Protein AF-A0A2S7YCU5-F1 (afdb_monomer_lite)

pLDDT: mean 87.52, std 14.04, range [38.88, 97.69]

Sequence (102 aa):
MKIPCPTHMLNKYTSQLLRLRLALPSHFHAHLDKLIPELPSLFNTRWPLVPNHIDLFENNIHVDPGT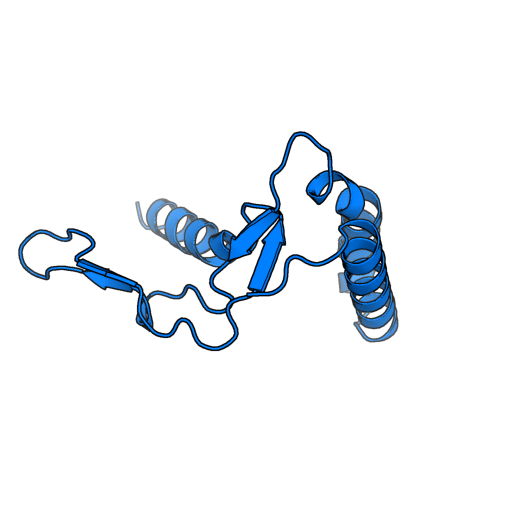GRLTGICDWHGAEVSPFGTALGWVEVCARHTHLQR

Foldseek 3Di:
DDADDLVVVLVVVLVVLVVCCVVDDPVCNVVSVVVSVCSCVLVPPVWAFDFAQPDPDPVQFDADPVPRHTPDGDDSPPTDGGTPPPNCPVVVVVVVVVVVVD

Secondary structure (DSSP, 8-state):
-PPPPHHHHHHHHHHHHHHHHHHS-GGGHHHHHHHHHHGGGGGSTTS-EEEE-TT--GGGEEE-TTT--EEEE---TT-EEEETTGGGHHHHHHHHHTTS--

Organism: Beauveria bassiana (NCBI:txid176275)

Structure (mmCIF, N/CA/C/O backbone):
data_AF-A0A2S7YCU5-F1
#
_entry.id   AF-A0A2S7YCU5-F1
#
loop_
_atom_site.group_PDB
_atom_site.id
_atom_site.type_symbol
_atom_site.label_atom_id
_atom_site.label_alt_id
_atom_site.label_comp_id
_atom_site.label_asym_id
_atom_site.label_entity_id
_atom_site.label_seq_id
_atom_site.pdbx_PDB_ins_code
_atom_site.Cartn_x
_atom_site.Cartn_y
_atom_site.Cartn_z
_atom_site.occupancy
_atom_site.B_iso_or_equiv
_atom_site.auth_seq_id
_atom_site.auth_comp_id
_atom_site.auth_asym_id
_atom_site.auth_atom_id
_atom_site.pdbx_PDB_model_num
ATOM 1 N N . MET A 1 1 ? 8.873 -0.320 14.765 1.00 73.81 1 MET A N 1
ATOM 2 C CA . MET A 1 1 ? 8.882 -0.208 13.287 1.00 73.81 1 MET A CA 1
ATOM 3 C C . MET A 1 1 ? 9.956 0.796 12.885 1.00 73.81 1 MET A C 1
ATOM 5 O O . MET A 1 1 ? 10.047 1.834 13.528 1.00 73.81 1 MET A O 1
ATOM 9 N N . LYS A 1 2 ? 10.814 0.486 11.906 1.00 84.12 2 LYS A N 1
ATOM 10 C CA . LYS A 1 2 ? 11.881 1.399 11.453 1.00 84.12 2 LYS A CA 1
ATOM 11 C C . LYS A 1 2 ? 11.294 2.399 10.456 1.00 84.12 2 LYS A C 1
ATOM 13 O O . LYS A 1 2 ? 10.655 1.961 9.508 1.00 84.12 2 LYS A O 1
ATOM 18 N N . ILE A 1 3 ? 11.525 3.700 10.648 1.00 86.19 3 ILE A N 1
ATOM 19 C CA . ILE A 1 3 ? 11.121 4.728 9.677 1.00 86.19 3 ILE A CA 1
ATOM 20 C C . ILE A 1 3 ? 12.122 4.692 8.510 1.00 86.19 3 ILE A C 1
ATOM 22 O O . ILE A 1 3 ? 13.316 4.922 8.728 1.00 86.19 3 ILE A O 1
ATOM 26 N N . PRO A 1 4 ? 11.690 4.355 7.287 1.00 88.06 4 PRO A N 1
ATOM 27 C CA . PRO A 1 4 ? 12.569 4.317 6.130 1.00 88.06 4 PRO A CA 1
ATOM 28 C C . PRO A 1 4 ? 12.825 5.726 5.582 1.00 88.06 4 PRO A C 1
ATOM 30 O O . PRO A 1 4 ? 12.021 6.641 5.742 1.00 88.06 4 PRO A O 1
ATOM 33 N N . CYS A 1 5 ? 13.950 5.893 4.888 1.00 92.44 5 CYS A N 1
ATOM 34 C CA . CYS A 1 5 ? 14.231 7.114 4.136 1.00 92.44 5 CYS A CA 1
ATOM 35 C C . CYS A 1 5 ? 13.238 7.238 2.956 1.00 92.44 5 CYS A C 1
ATOM 37 O O . CYS A 1 5 ? 13.176 6.301 2.150 1.00 92.44 5 CYS A O 1
ATOM 39 N N . PRO A 1 6 ? 12.510 8.367 2.803 1.00 92.00 6 PRO A N 1
ATOM 40 C CA . PRO A 1 6 ? 11.555 8.572 1.709 1.00 92.00 6 PRO A CA 1
ATOM 41 C C . PRO A 1 6 ? 12.166 8.330 0.324 1.00 92.00 6 PRO A C 1
ATOM 43 O O . PRO A 1 6 ? 11.594 7.611 -0.490 1.00 92.00 6 PRO A O 1
ATOM 46 N N . THR A 1 7 ? 13.377 8.839 0.083 1.00 93.62 7 THR A N 1
ATOM 47 C CA . THR A 1 7 ? 14.086 8.672 -1.194 1.00 93.62 7 THR A CA 1
ATOM 48 C C . THR A 1 7 ? 14.398 7.207 -1.494 1.00 93.62 7 THR A C 1
ATOM 50 O O . THR A 1 7 ? 14.249 6.758 -2.628 1.00 93.62 7 THR A O 1
ATOM 53 N N . HIS A 1 8 ? 14.794 6.424 -0.484 1.00 93.62 8 HIS A N 1
ATOM 54 C CA . HIS A 1 8 ? 15.035 4.991 -0.671 1.00 93.62 8 HIS A CA 1
ATOM 55 C C . HIS A 1 8 ? 13.746 4.233 -1.012 1.00 93.62 8 HIS A C 1
ATOM 57 O O . HIS A 1 8 ? 13.782 3.327 -1.844 1.00 93.62 8 HIS A O 1
ATOM 63 N N . MET A 1 9 ? 12.612 4.606 -0.411 1.00 93.31 9 MET A N 1
ATOM 64 C CA . MET A 1 9 ? 11.317 4.000 -0.735 1.00 93.31 9 MET A CA 1
ATOM 65 C C . MET A 1 9 ? 10.834 4.366 -2.132 1.00 93.31 9 MET A C 1
ATOM 67 O O . MET A 1 9 ? 10.441 3.473 -2.878 1.00 93.31 9 MET A O 1
ATOM 71 N N . LEU A 1 10 ? 10.937 5.640 -2.513 1.00 94.94 10 LEU A N 1
ATOM 72 C CA . LEU A 1 10 ? 10.627 6.085 -3.868 1.00 94.94 10 LEU A CA 1
ATOM 73 C C . LEU A 1 10 ? 11.444 5.291 -4.895 1.00 94.94 10 LEU A C 1
ATOM 75 O O . LEU A 1 10 ? 10.877 4.716 -5.818 1.00 94.94 10 LEU A O 1
ATOM 79 N N . ASN A 1 11 ? 12.757 5.161 -4.691 1.00 96.44 11 ASN A N 1
ATOM 80 C CA . ASN A 1 11 ? 13.616 4.382 -5.586 1.00 96.44 11 ASN A CA 1
ATOM 81 C C . ASN A 1 11 ? 13.215 2.899 -5.646 1.00 96.44 11 ASN A C 1
ATOM 83 O O . ASN A 1 11 ? 13.184 2.313 -6.732 1.00 96.44 11 ASN A O 1
ATOM 87 N N . LYS A 1 12 ? 12.877 2.290 -4.499 1.00 95.00 12 LYS A N 1
ATOM 88 C CA . LYS A 1 12 ? 12.383 0.905 -4.425 1.00 95.00 12 LYS A CA 1
ATOM 89 C C . LYS A 1 12 ? 11.103 0.737 -5.248 1.00 95.00 12 LYS A C 1
ATOM 91 O O . LYS A 1 12 ? 11.052 -0.151 -6.096 1.00 95.00 12 LYS A O 1
ATOM 96 N N . TYR A 1 13 ? 10.099 1.583 -5.026 1.00 94.56 13 TYR A N 1
ATOM 97 C CA . TYR A 1 13 ? 8.810 1.510 -5.716 1.00 94.56 13 TYR A CA 1
ATOM 98 C C . TYR A 1 13 ? 8.952 1.780 -7.219 1.00 94.56 13 TYR A C 1
ATOM 100 O O . TYR A 1 13 ? 8.423 1.019 -8.028 1.00 94.56 13 TYR A O 1
ATOM 108 N N . THR A 1 14 ? 9.753 2.773 -7.616 1.00 97.00 14 THR A N 1
ATOM 109 C CA . THR A 1 14 ? 10.061 3.042 -9.029 1.00 97.00 14 THR A CA 1
ATOM 110 C C . THR A 1 14 ? 10.696 1.823 -9.696 1.00 97.00 14 THR A C 1
ATOM 112 O O . THR A 1 14 ? 10.268 1.410 -10.772 1.00 97.00 14 THR A O 1
ATOM 115 N N . SER A 1 15 ? 11.679 1.191 -9.046 1.00 97.69 15 SER A N 1
ATOM 116 C CA . SER A 1 15 ? 12.324 -0.020 -9.569 1.00 97.69 15 SER A CA 1
ATOM 117 C C . SER A 1 15 ? 11.337 -1.182 -9.730 1.00 97.69 15 SER A C 1
ATOM 119 O O . SER A 1 15 ? 11.365 -1.881 -10.745 1.00 97.69 15 SER A O 1
ATOM 121 N N . GLN A 1 16 ? 10.434 -1.375 -8.765 1.00 96.31 16 GLN A N 1
ATOM 122 C CA . GLN A 1 16 ? 9.395 -2.405 -8.830 1.00 96.31 16 GLN A CA 1
ATOM 123 C C . GLN A 1 16 ? 8.409 -2.159 -9.980 1.00 96.31 16 GLN A C 1
ATOM 125 O O . GLN A 1 16 ? 8.137 -3.084 -10.744 1.00 96.31 16 GLN A O 1
ATOM 130 N N . LEU A 1 17 ? 7.927 -0.926 -10.163 1.00 96.00 17 LEU A N 1
ATOM 131 C CA . LEU A 1 17 ? 7.008 -0.585 -11.256 1.00 96.00 17 LEU A CA 1
ATOM 132 C C . LEU A 1 17 ? 7.667 -0.704 -12.635 1.00 96.00 17 LEU A C 1
ATOM 134 O O . LEU A 1 17 ? 7.042 -1.202 -13.568 1.00 96.00 17 LEU A O 1
ATOM 138 N N . LEU A 1 18 ? 8.939 -0.318 -12.772 1.00 97.06 18 LEU A N 1
ATOM 139 C CA . LEU A 1 18 ? 9.690 -0.510 -14.018 1.00 97.06 18 LEU A CA 1
ATOM 140 C C . LEU A 1 18 ? 9.885 -1.998 -14.341 1.00 97.06 18 LEU A C 1
ATOM 142 O O . LEU A 1 18 ? 9.752 -2.400 -15.495 1.00 97.06 18 LEU A O 1
ATOM 146 N N . ARG A 1 19 ? 10.142 -2.839 -13.332 1.00 97.44 19 ARG A N 1
ATOM 147 C CA . ARG A 1 19 ? 10.194 -4.300 -13.510 1.00 97.44 19 ARG A CA 1
ATOM 148 C C . ARG A 1 19 ? 8.842 -4.870 -13.932 1.00 97.44 19 ARG A C 1
ATOM 150 O O . ARG A 1 19 ? 8.799 -5.672 -14.860 1.00 97.44 19 ARG A O 1
ATOM 157 N N . LEU A 1 20 ? 7.752 -4.431 -13.300 1.00 96.38 20 LEU A N 1
ATOM 158 C CA . LEU A 1 20 ? 6.392 -4.822 -13.684 1.00 96.38 20 LEU A CA 1
ATOM 159 C C . LEU A 1 20 ? 6.081 -4.417 -15.123 1.00 96.38 20 LEU A C 1
ATOM 161 O O . LEU A 1 20 ? 5.538 -5.218 -15.874 1.00 96.38 20 LEU A O 1
ATOM 165 N N . ARG A 1 21 ? 6.488 -3.215 -15.536 1.00 96.00 21 ARG A N 1
ATOM 166 C CA . ARG A 1 21 ? 6.332 -2.753 -16.915 1.00 96.00 21 ARG A CA 1
ATOM 167 C C . ARG A 1 21 ? 6.996 -3.696 -17.914 1.00 96.00 21 ARG A C 1
ATOM 169 O O . ARG A 1 21 ? 6.390 -4.012 -18.927 1.00 96.00 21 ARG A O 1
ATOM 176 N N . LEU A 1 22 ? 8.215 -4.148 -17.634 1.00 96.12 22 LEU A N 1
ATOM 177 C CA . LEU A 1 22 ? 8.935 -5.064 -18.524 1.00 96.12 22 LEU A CA 1
ATOM 178 C C . LEU A 1 22 ? 8.334 -6.477 -18.538 1.00 96.12 22 LEU A C 1
ATOM 180 O O . LEU A 1 22 ? 8.392 -7.149 -19.562 1.00 96.12 22 LEU A O 1
ATOM 184 N N . ALA A 1 23 ? 7.782 -6.930 -17.410 1.00 97.00 23 ALA A N 1
ATOM 185 C CA . ALA A 1 23 ? 7.262 -8.287 -17.256 1.00 97.00 23 ALA A CA 1
ATOM 186 C C . ALA A 1 23 ? 5.808 -8.457 -17.732 1.00 97.00 23 ALA A C 1
ATOM 188 O O . ALA A 1 23 ? 5.412 -9.561 -18.100 1.00 97.00 23 ALA A O 1
ATOM 189 N N . LEU A 1 24 ? 4.999 -7.395 -17.693 1.00 96.12 24 LEU A N 1
ATOM 190 C CA . LEU A 1 24 ? 3.575 -7.464 -18.017 1.00 96.12 24 LEU A CA 1
ATOM 191 C C . LEU A 1 24 ? 3.303 -7.308 -19.525 1.00 96.12 24 LEU A C 1
ATOM 193 O O . LEU A 1 24 ? 4.052 -6.622 -20.224 1.00 96.12 24 LEU A O 1
ATOM 197 N N . PRO A 1 25 ? 2.193 -7.883 -20.031 1.00 97.44 25 PRO A N 1
ATOM 198 C CA . PRO A 1 25 ? 1.720 -7.651 -21.393 1.00 97.44 25 PRO A CA 1
ATOM 199 C C . PRO A 1 25 ? 1.545 -6.165 -21.741 1.00 97.44 25 PRO A C 1
ATOM 201 O O . PRO A 1 25 ? 1.173 -5.350 -20.894 1.00 97.44 25 PRO A O 1
ATOM 204 N N . SER A 1 26 ? 1.716 -5.829 -23.023 1.00 95.38 26 SER A N 1
ATOM 205 C CA . SER A 1 26 ? 1.709 -4.445 -23.525 1.00 95.38 26 SER A CA 1
ATOM 206 C C . SER A 1 26 ? 0.433 -3.653 -23.220 1.00 95.38 26 SER A C 1
ATOM 208 O O . SER A 1 26 ? 0.486 -2.434 -23.088 1.00 95.38 26 SER A O 1
ATOM 210 N N . HIS A 1 27 ? -0.716 -4.306 -23.035 1.00 95.25 27 HIS A N 1
ATOM 211 C CA . HIS A 1 27 ? -1.955 -3.602 -22.687 1.00 95.25 27 HIS A CA 1
ATOM 212 C C . HIS A 1 27 ? -1.930 -2.970 -21.279 1.00 95.25 27 HIS A C 1
ATOM 214 O O . HIS A 1 27 ? -2.667 -2.018 -21.024 1.00 95.25 27 HIS A O 1
ATOM 220 N N . PHE A 1 28 ? -1.047 -3.419 -20.377 1.00 94.00 28 PHE A N 1
ATOM 221 C CA . PHE A 1 28 ? -0.830 -2.781 -19.070 1.00 94.00 28 PHE A CA 1
ATOM 222 C C . PHE A 1 28 ? 0.164 -1.614 -19.119 1.00 94.00 28 PHE A C 1
ATOM 224 O O . PHE A 1 28 ? 0.209 -0.794 -18.200 1.00 94.00 28 PHE A O 1
ATOM 231 N N . HIS A 1 29 ? 0.954 -1.505 -20.191 1.00 96.50 29 HIS A N 1
ATOM 232 C CA . HIS A 1 29 ? 2.050 -0.538 -20.296 1.00 96.50 29 HIS A CA 1
ATOM 233 C C . HIS A 1 29 ? 1.545 0.897 -20.204 1.00 96.50 29 HIS A C 1
ATOM 235 O O . HIS A 1 29 ? 2.100 1.683 -19.442 1.00 96.50 29 HIS A O 1
ATOM 241 N N . ALA A 1 30 ? 0.441 1.210 -20.885 1.00 95.88 30 ALA A N 1
ATOM 242 C CA . ALA A 1 30 ? -0.146 2.548 -20.875 1.00 95.88 30 ALA A CA 1
ATOM 243 C C . ALA A 1 30 ? -0.590 3.009 -19.474 1.00 95.88 30 ALA A C 1
ATOM 245 O O . ALA A 1 30 ? -0.585 4.205 -19.193 1.00 95.88 30 ALA A O 1
ATOM 246 N N . HIS A 1 31 ? -0.971 2.082 -18.589 1.00 95.12 31 HIS A N 1
ATOM 247 C CA . HIS A 1 31 ? -1.301 2.415 -17.201 1.00 95.12 31 HIS A CA 1
ATOM 248 C C . HIS A 1 31 ? -0.033 2.699 -16.399 1.00 95.12 31 HIS A C 1
ATOM 250 O O . HIS A 1 31 ? 0.051 3.715 -15.715 1.00 95.12 31 HIS A O 1
ATOM 256 N N . LEU A 1 32 ? 0.985 1.848 -16.527 1.00 95.88 32 LEU A N 1
ATOM 257 C CA . LEU A 1 32 ? 2.255 2.029 -15.822 1.00 95.88 32 LEU A CA 1
ATOM 258 C C . LEU A 1 32 ? 3.003 3.289 -16.274 1.00 95.88 32 LEU A C 1
ATOM 260 O O . LEU A 1 32 ? 3.579 3.975 -15.436 1.00 95.88 32 LEU A O 1
ATOM 264 N N . ASP A 1 33 ? 2.928 3.644 -17.559 1.00 95.69 33 ASP A N 1
ATOM 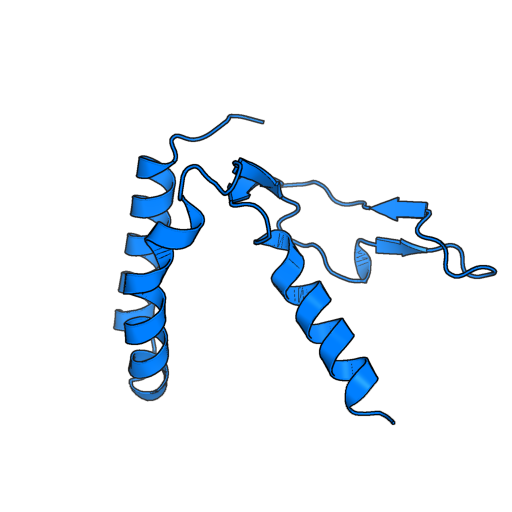265 C CA . ASP A 1 33 ? 3.501 4.888 -18.094 1.00 95.69 33 ASP A CA 1
ATOM 266 C C . ASP A 1 33 ? 2.856 6.144 -17.510 1.00 95.69 33 ASP A C 1
ATOM 268 O O . ASP A 1 33 ? 3.509 7.178 -17.416 1.00 95.69 33 ASP A O 1
ATOM 272 N N . LYS A 1 34 ? 1.590 6.055 -17.091 1.00 95.56 34 LYS A N 1
ATOM 273 C CA . LYS A 1 34 ? 0.899 7.140 -16.386 1.00 95.56 34 LYS A CA 1
ATOM 274 C C . LYS A 1 34 ? 1.217 7.145 -14.893 1.00 95.56 34 LYS A C 1
ATOM 276 O O . LYS A 1 34 ? 1.358 8.210 -14.314 1.00 95.56 34 LYS A O 1
ATOM 281 N N . LEU A 1 35 ? 1.331 5.973 -14.266 1.00 93.94 35 LEU A N 1
ATOM 282 C CA . LEU A 1 35 ? 1.521 5.851 -12.816 1.00 93.94 35 LEU A CA 1
ATOM 283 C C . LEU A 1 35 ? 2.953 6.158 -12.359 1.00 93.94 35 LEU A C 1
ATOM 285 O O . LEU A 1 35 ? 3.141 6.785 -11.32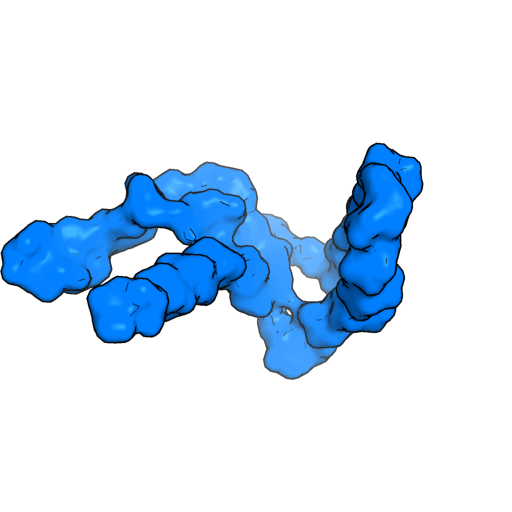1 1.00 93.94 35 LEU A O 1
ATOM 289 N N . ILE A 1 36 ? 3.968 5.715 -13.107 1.00 96.06 36 ILE A N 1
ATOM 290 C CA . ILE A 1 36 ? 5.378 5.865 -12.710 1.00 96.06 36 ILE A CA 1
ATOM 291 C C . ILE A 1 36 ? 5.778 7.342 -12.522 1.00 96.06 36 ILE A C 1
ATOM 293 O O . ILE A 1 36 ? 6.395 7.639 -11.497 1.00 96.06 36 ILE A O 1
ATOM 297 N N . PRO A 1 37 ? 5.426 8.280 -13.428 1.00 97.00 37 PRO A N 1
ATOM 298 C CA . PRO A 1 37 ? 5.723 9.702 -13.240 1.00 97.00 37 PRO A CA 1
ATOM 299 C C . PRO A 1 37 ? 5.023 10.335 -12.033 1.00 97.00 37 PRO A C 1
ATOM 301 O O . PRO A 1 37 ? 5.555 11.279 -11.456 1.00 97.00 37 PRO A O 1
ATOM 304 N N . GLU A 1 38 ? 3.863 9.810 -11.634 1.00 94.75 38 GLU A N 1
ATOM 305 C CA . GLU A 1 38 ? 3.070 10.329 -10.513 1.00 94.75 38 GLU A CA 1
ATOM 306 C C . GLU A 1 38 ? 3.541 9.800 -9.153 1.00 94.75 38 GLU A C 1
ATOM 308 O O . GLU A 1 38 ? 3.257 10.403 -8.120 1.00 94.75 38 GLU A O 1
ATOM 313 N N . LEU A 1 39 ? 4.305 8.705 -9.119 1.00 93.62 39 LEU A N 1
ATOM 314 C CA . LEU A 1 39 ? 4.779 8.074 -7.884 1.00 93.62 39 LEU A CA 1
ATOM 315 C C . LEU A 1 39 ? 5.498 9.032 -6.902 1.00 93.62 39 LEU A C 1
ATOM 317 O O . LEU A 1 39 ? 5.226 8.942 -5.701 1.00 93.62 39 LEU A O 1
ATOM 321 N N . PRO A 1 40 ? 6.367 9.974 -7.334 1.00 95.00 40 PRO A N 1
ATOM 322 C CA . PRO A 1 40 ? 6.985 10.946 -6.431 1.00 95.00 40 PRO A CA 1
ATOM 323 C C . PRO A 1 40 ? 5.980 11.819 -5.666 1.00 95.00 40 PRO A C 1
ATOM 325 O O . PRO A 1 40 ? 6.302 12.293 -4.576 1.00 95.00 40 PRO A O 1
ATOM 328 N N . SER A 1 41 ? 4.765 12.022 -6.192 1.00 92.75 41 SER A N 1
ATOM 329 C CA . SER A 1 41 ? 3.734 12.837 -5.535 1.00 92.75 41 SER A CA 1
ATOM 330 C C . SER A 1 41 ? 3.311 12.276 -4.171 1.00 92.75 41 SER A C 1
ATOM 332 O O . SER A 1 41 ? 3.010 13.058 -3.266 1.00 92.75 41 SER A O 1
ATOM 334 N N . LEU A 1 42 ? 3.394 10.951 -3.982 1.00 90.31 42 LEU A N 1
ATOM 335 C CA . LEU A 1 42 ? 3.118 10.272 -2.708 1.00 90.31 42 LEU A CA 1
ATOM 336 C C . LEU A 1 42 ? 4.156 10.590 -1.622 1.00 90.31 42 LEU A C 1
ATOM 338 O O . LEU A 1 42 ? 3.879 10.433 -0.438 1.00 90.31 42 LEU A O 1
ATOM 342 N N . PHE A 1 43 ? 5.347 11.045 -2.015 1.00 91.75 43 PHE A N 1
ATOM 343 C CA . PHE A 1 43 ? 6.450 11.392 -1.115 1.00 91.75 43 PHE A CA 1
ATOM 344 C C . PHE A 1 43 ? 6.633 12.907 -0.959 1.00 91.75 43 PHE A C 1
ATOM 346 O O . PHE A 1 43 ? 7.647 13.366 -0.430 1.00 91.75 43 PHE A O 1
ATOM 353 N N . ASN A 1 44 ? 5.667 13.702 -1.426 1.00 89.06 44 ASN A N 1
ATOM 354 C CA . ASN A 1 44 ? 5.637 15.138 -1.174 1.00 89.06 44 ASN A CA 1
ATOM 355 C C . ASN A 1 44 ? 5.594 15.398 0.343 1.00 89.06 44 ASN A C 1
ATOM 357 O O . ASN A 1 44 ? 4.906 14.694 1.072 1.00 89.06 44 ASN A O 1
ATOM 361 N N . THR A 1 45 ? 6.267 16.448 0.817 1.00 86.44 45 THR A N 1
ATOM 362 C CA . THR A 1 45 ? 6.310 16.836 2.240 1.00 86.44 45 THR A CA 1
ATOM 363 C C . THR A 1 45 ? 4.937 17.094 2.872 1.00 86.44 45 THR A C 1
ATOM 365 O O . THR A 1 45 ? 4.823 17.097 4.095 1.00 86.44 45 THR A O 1
ATOM 368 N N . ARG A 1 46 ? 3.891 17.292 2.061 1.00 89.50 46 ARG A N 1
ATOM 369 C CA . ARG A 1 46 ? 2.492 17.403 2.504 1.00 89.50 46 ARG A CA 1
ATOM 370 C C . ARG A 1 46 ? 1.857 16.071 2.914 1.00 89.50 46 ARG A C 1
ATOM 372 O O . ARG A 1 46 ? 0.833 16.094 3.589 1.00 89.50 46 ARG A O 1
ATOM 379 N N . TRP A 1 47 ? 2.439 14.938 2.526 1.00 88.31 47 TRP A N 1
ATOM 380 C CA . TRP A 1 47 ? 1.940 13.605 2.852 1.00 88.31 47 TRP A CA 1
ATOM 381 C C . TRP A 1 47 ? 2.873 12.931 3.863 1.00 88.31 47 TRP A C 1
ATOM 383 O O . TRP A 1 47 ? 4.050 12.715 3.564 1.00 88.31 47 TRP A O 1
ATOM 393 N N . PRO A 1 48 ? 2.392 12.601 5.073 1.00 92.00 48 PRO A N 1
ATOM 394 C CA . PRO A 1 48 ? 3.231 11.957 6.069 1.00 92.00 48 PRO A CA 1
ATOM 395 C C . PRO A 1 48 ? 3.496 10.495 5.701 1.00 92.00 48 PRO A C 1
ATOM 397 O O . PRO A 1 48 ? 2.663 9.819 5.092 1.00 92.00 48 PRO A O 1
ATOM 400 N N . LEU A 1 49 ? 4.643 9.985 6.150 1.00 92.69 49 LEU A N 1
ATOM 401 C CA . LEU A 1 49 ? 4.845 8.546 6.266 1.00 92.69 49 LEU A CA 1
ATOM 402 C C . LEU A 1 49 ? 4.172 8.059 7.549 1.00 92.69 49 LEU A C 1
ATOM 404 O O . LEU A 1 49 ? 4.399 8.622 8.621 1.00 92.69 49 LEU A O 1
ATOM 408 N N . VAL A 1 50 ? 3.364 7.010 7.443 1.00 93.06 50 VAL A N 1
ATOM 409 C CA . VAL A 1 50 ? 2.586 6.460 8.558 1.00 93.06 50 VAL A CA 1
ATOM 410 C C . VAL A 1 50 ? 2.723 4.940 8.600 1.00 93.06 50 VAL A C 1
ATOM 412 O O . VAL A 1 50 ? 3.008 4.328 7.568 1.00 93.06 50 VAL A O 1
ATOM 415 N N . PRO A 1 51 ? 2.530 4.304 9.768 1.00 93.25 51 PRO A N 1
ATOM 416 C CA . PRO A 1 51 ? 2.314 2.866 9.825 1.00 93.25 51 PRO A CA 1
ATOM 417 C C . PRO A 1 51 ? 1.082 2.497 8.992 1.00 93.25 51 PRO A C 1
ATOM 419 O O . PRO A 1 51 ? -0.028 2.942 9.280 1.00 93.25 51 PRO A O 1
ATOM 422 N N . ASN A 1 52 ? 1.289 1.698 7.955 1.00 91.75 52 ASN A N 1
ATOM 423 C CA . ASN A 1 52 ? 0.253 1.154 7.098 1.00 91.75 52 ASN A CA 1
ATOM 424 C C . ASN A 1 52 ? 0.100 -0.343 7.375 1.00 91.75 52 ASN A C 1
ATOM 426 O O . ASN A 1 52 ? 1.080 -1.087 7.483 1.00 91.75 52 ASN A O 1
ATOM 430 N N . HIS A 1 53 ? -1.155 -0.777 7.460 1.00 92.69 53 HIS A N 1
ATOM 431 C CA . HIS A 1 53 ? -1.511 -2.186 7.440 1.00 92.69 53 HIS A CA 1
ATOM 432 C C . HIS A 1 53 ? -1.419 -2.682 5.991 1.00 92.69 53 HIS A C 1
ATOM 434 O O . HIS A 1 53 ? -2.109 -2.157 5.120 1.00 92.69 53 HIS A O 1
ATOM 440 N N . ILE A 1 54 ? -0.547 -3.654 5.717 1.00 89.50 54 ILE A N 1
ATOM 441 C CA . ILE A 1 54 ? -0.256 -4.094 4.339 1.00 89.50 54 ILE A CA 1
ATOM 442 C C . ILE A 1 54 ? -1.339 -5.002 3.739 1.00 89.50 54 ILE A C 1
ATOM 444 O O . ILE A 1 54 ? -1.346 -5.217 2.533 1.00 89.50 54 ILE A O 1
ATOM 448 N N . ASP A 1 55 ? -2.253 -5.493 4.578 1.00 89.69 55 ASP A N 1
ATOM 449 C CA . ASP A 1 55 ? -3.298 -6.457 4.215 1.00 89.69 55 ASP A CA 1
ATOM 450 C C . ASP A 1 55 ? -4.674 -6.046 4.781 1.00 89.69 55 ASP A C 1
ATOM 452 O O . ASP A 1 55 ? -5.351 -6.808 5.464 1.00 89.69 55 ASP A O 1
ATOM 456 N N . LEU A 1 56 ? -5.050 -4.764 4.650 1.00 89.75 56 LEU A N 1
ATOM 457 C CA . LEU A 1 56 ? -6.266 -4.229 5.288 1.00 89.75 56 LEU A CA 1
ATOM 458 C C . LEU A 1 56 ? -7.540 -4.607 4.509 1.00 89.75 56 LEU A C 1
ATOM 460 O O . LEU A 1 56 ? -8.165 -3.772 3.851 1.00 89.75 56 LEU A O 1
ATOM 464 N N . PHE A 1 57 ? -7.912 -5.881 4.591 1.00 86.25 57 PHE A N 1
ATOM 465 C CA . PHE A 1 57 ? -9.121 -6.459 4.005 1.00 86.25 57 PHE A CA 1
ATOM 466 C C . PHE A 1 57 ? -10.201 -6.731 5.064 1.00 86.25 57 PHE A C 1
ATOM 468 O O . PHE A 1 57 ? -9.955 -6.630 6.265 1.00 86.25 57 PHE A O 1
ATOM 475 N N . GLU A 1 58 ? -11.420 -7.060 4.618 1.00 86.06 58 GLU A N 1
ATOM 476 C CA . GLU A 1 58 ? -12.594 -7.268 5.488 1.00 86.06 58 GLU A CA 1
ATOM 477 C C . GLU A 1 58 ? -12.338 -8.306 6.592 1.00 86.06 58 GLU A C 1
ATOM 479 O O . GLU A 1 58 ? -12.73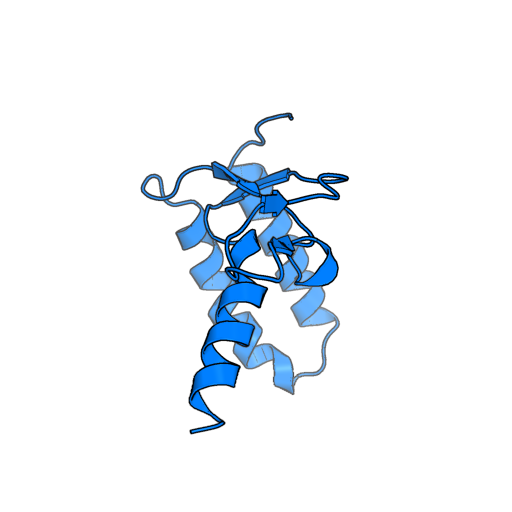5 -8.097 7.733 1.00 86.06 58 GLU A O 1
ATOM 484 N N . ASN A 1 59 ? -11.599 -9.377 6.289 1.00 89.25 59 ASN A N 1
ATOM 485 C CA . ASN A 1 59 ? -11.256 -10.428 7.250 1.00 89.25 59 ASN A CA 1
ATOM 486 C C . ASN A 1 59 ? -10.369 -9.951 8.413 1.00 89.25 59 ASN A C 1
ATOM 488 O O . ASN A 1 59 ? -10.317 -10.635 9.431 1.00 89.25 59 ASN A O 1
ATOM 492 N N . ASN A 1 60 ? -9.704 -8.799 8.276 1.00 92.69 60 ASN A N 1
ATOM 493 C CA . ASN A 1 60 ? -8.854 -8.207 9.313 1.00 92.69 60 ASN A CA 1
ATOM 494 C C . ASN A 1 60 ? -9.544 -7.043 10.052 1.00 92.69 60 ASN A C 1
ATOM 496 O O . ASN A 1 60 ? -8.954 -6.432 10.948 1.00 92.69 60 ASN A O 1
ATOM 500 N N . ILE A 1 61 ? -10.798 -6.730 9.700 1.00 91.94 61 ILE A N 1
ATOM 501 C CA . ILE A 1 61 ? -11.603 -5.657 10.291 1.00 91.94 61 ILE A CA 1
ATOM 502 C C . ILE A 1 61 ? -12.732 -6.282 11.106 1.00 91.94 61 ILE A C 1
ATOM 504 O O . ILE A 1 61 ? -13.667 -6.870 10.572 1.00 91.94 61 ILE A O 1
ATOM 508 N N . HIS A 1 62 ? -12.672 -6.133 12.424 1.00 94.75 62 HIS A N 1
ATOM 509 C CA . HIS A 1 62 ? -13.698 -6.666 13.309 1.00 94.75 62 HIS A CA 1
ATOM 510 C C . HIS A 1 62 ? -14.786 -5.623 13.545 1.00 94.75 62 HIS A C 1
ATOM 512 O O . HIS A 1 62 ? -14.504 -4.470 13.885 1.00 94.75 62 HIS A O 1
ATOM 518 N N . VAL A 1 63 ? -16.040 -6.046 13.412 1.00 95.62 63 VAL A N 1
ATOM 519 C CA . VAL A 1 63 ? -17.215 -5.218 13.683 1.00 95.62 63 VAL A CA 1
ATOM 520 C C . VAL A 1 63 ? -18.112 -5.887 14.713 1.00 95.62 63 VAL A C 1
ATOM 522 O O . VAL A 1 63 ? -18.198 -7.112 14.793 1.00 95.62 63 VAL A O 1
ATOM 525 N N . ASP A 1 64 ? -18.785 -5.078 15.518 1.00 96.44 64 ASP A N 1
ATOM 526 C CA . ASP A 1 64 ? -19.863 -5.542 16.377 1.00 96.44 64 ASP A CA 1
ATOM 527 C C . ASP A 1 64 ? -21.080 -5.911 15.505 1.00 96.44 64 ASP A C 1
ATOM 529 O O . ASP A 1 64 ? -21.568 -5.057 14.759 1.00 96.44 64 ASP A O 1
ATOM 533 N N . PRO A 1 65 ? -21.602 -7.147 15.580 1.00 93.38 65 PRO A N 1
ATOM 534 C CA . PRO A 1 65 ? -22.666 -7.597 14.684 1.00 93.38 65 PRO A CA 1
ATOM 535 C C . PRO A 1 65 ? -24.033 -6.962 14.981 1.00 93.38 65 PRO A C 1
ATOM 537 O O . PRO A 1 65 ? -24.900 -6.965 14.112 1.00 93.38 65 PRO A O 1
ATOM 540 N N . GLY A 1 66 ? -24.253 -6.419 16.185 1.00 96.81 66 GLY A N 1
ATOM 541 C CA . GLY A 1 66 ? -25.519 -5.782 16.560 1.00 96.81 66 GLY A CA 1
ATOM 542 C C . GLY A 1 66 ? -25.608 -4.308 16.158 1.00 96.81 66 GLY A C 1
ATOM 543 O O . GLY A 1 66 ? -26.699 -3.787 15.945 1.00 96.81 66 GLY A O 1
ATOM 544 N N . THR A 1 67 ? -24.467 -3.627 16.055 1.00 96.25 67 THR A N 1
ATOM 545 C CA . THR A 1 67 ? -24.379 -2.173 15.845 1.00 96.25 67 THR A CA 1
ATOM 546 C C . THR A 1 67 ? -23.616 -1.779 14.583 1.00 96.25 67 THR A C 1
ATOM 548 O O . THR A 1 67 ? -23.684 -0.619 14.178 1.00 96.25 67 THR A O 1
ATOM 551 N N . GLY A 1 68 ? -22.861 -2.701 13.982 1.00 91.12 68 GLY A N 1
ATOM 552 C CA . GLY A 1 68 ? -21.972 -2.440 12.848 1.00 91.12 68 GLY A CA 1
ATOM 553 C C . GLY A 1 68 ? -20.748 -1.585 13.196 1.00 91.12 68 GLY A C 1
ATOM 554 O O . GLY A 1 68 ? -20.046 -1.124 12.298 1.00 91.12 68 GLY A O 1
ATOM 555 N N . ARG A 1 69 ? -20.485 -1.321 14.483 1.00 95.94 69 ARG A N 1
ATOM 556 C CA . ARG A 1 69 ? -19.353 -0.486 14.911 1.00 95.94 69 ARG A CA 1
ATOM 557 C C . ARG A 1 69 ? -18.039 -1.243 14.781 1.00 95.94 69 ARG A C 1
ATOM 559 O O . ARG A 1 69 ? -17.958 -2.395 15.191 1.00 95.94 69 ARG A O 1
ATOM 566 N N . LEU A 1 70 ? -17.002 -0.567 14.289 1.00 94.56 70 LEU A N 1
ATOM 567 C CA . LEU A 1 70 ? -15.633 -1.081 14.308 1.00 94.56 70 LEU A CA 1
ATOM 568 C C . LEU A 1 70 ? -15.208 -1.373 15.754 1.00 94.56 70 LEU A C 1
ATOM 570 O O . LEU A 1 70 ? -15.232 -0.476 16.597 1.00 94.56 70 LEU A O 1
ATOM 574 N N . THR A 1 71 ? -14.804 -2.609 16.028 1.00 96.69 71 THR A N 1
ATOM 575 C CA . THR A 1 71 ? -14.305 -3.041 17.343 1.00 96.69 71 THR A CA 1
ATOM 576 C C . THR A 1 71 ? -12.795 -3.235 17.354 1.00 96.69 71 THR A C 1
ATOM 578 O O . THR A 1 71 ? -12.178 -3.134 18.413 1.00 96.69 71 THR A O 1
ATOM 581 N N . GLY A 1 72 ? -12.174 -3.451 16.193 1.00 95.38 72 GLY A N 1
ATOM 582 C CA . GLY A 1 72 ? -10.723 -3.530 16.087 1.00 95.38 72 GLY A CA 1
ATOM 583 C C . GLY A 1 72 ? -10.222 -3.877 14.691 1.00 95.38 72 GLY A C 1
ATOM 584 O O . GLY A 1 72 ? -10.990 -4.242 13.805 1.00 95.38 72 GLY A O 1
ATOM 585 N N . ILE A 1 73 ? -8.906 -3.763 14.530 1.00 94.44 73 ILE A N 1
ATOM 586 C CA . ILE A 1 73 ? -8.155 -4.230 13.361 1.00 94.44 73 ILE A CA 1
ATOM 587 C C . ILE A 1 73 ? -7.107 -5.215 13.877 1.00 94.44 73 ILE A C 1
ATOM 589 O O . ILE A 1 73 ? -6.368 -4.883 14.814 1.00 94.44 73 ILE A O 1
ATOM 593 N N . CYS A 1 74 ? -7.063 -6.415 13.306 1.00 94.81 74 CYS A N 1
ATOM 594 C CA . CYS A 1 74 ? -6.138 -7.483 13.689 1.00 94.81 74 CYS A CA 1
ATOM 595 C C . CYS A 1 74 ? -5.069 -7.719 12.606 1.00 94.81 74 CYS A C 1
ATOM 597 O O . CYS A 1 74 ? -4.965 -6.934 11.678 1.00 94.81 74 CYS A O 1
ATOM 599 N N . ASP A 1 75 ? -4.229 -8.741 12.794 1.00 93.69 75 ASP A N 1
ATOM 600 C CA . ASP A 1 75 ? -3.159 -9.165 11.871 1.00 93.69 75 ASP A CA 1
ATOM 601 C C . ASP A 1 75 ? -2.182 -8.075 11.379 1.00 93.69 75 ASP A C 1
ATOM 603 O O . ASP A 1 75 ? -1.848 -7.945 10.206 1.00 93.69 75 ASP A O 1
ATOM 607 N N . TRP A 1 76 ? -1.612 -7.327 12.324 1.00 93.81 76 TRP A N 1
ATOM 608 C CA . TRP A 1 76 ? -0.583 -6.316 12.047 1.00 93.81 76 TRP A CA 1
ATOM 609 C C . TRP A 1 76 ? 0.776 -6.892 11.600 1.00 93.81 76 TRP A C 1
ATOM 611 O O . TRP A 1 76 ? 1.785 -6.172 11.590 1.00 93.81 76 TRP A O 1
ATOM 621 N N . HIS A 1 77 ? 0.855 -8.187 11.280 1.00 92.62 77 HIS A N 1
ATOM 622 C CA . HIS A 1 77 ? 2.097 -8.795 10.830 1.00 92.62 77 HIS A CA 1
ATOM 623 C C . HIS A 1 77 ? 2.550 -8.164 9.507 1.00 92.62 77 HIS A C 1
ATOM 625 O O . HIS A 1 77 ? 1.780 -7.987 8.570 1.00 92.62 77 HIS A O 1
ATOM 631 N N . GLY A 1 78 ? 3.826 -7.786 9.432 1.00 89.81 78 GLY A N 1
ATOM 632 C CA . GLY A 1 78 ? 4.386 -7.161 8.231 1.00 89.81 78 GLY A CA 1
ATOM 633 C C . GLY A 1 78 ? 3.976 -5.703 7.996 1.00 89.81 78 GLY A C 1
ATOM 634 O O . GLY A 1 78 ? 4.399 -5.135 6.993 1.00 89.81 78 GLY A O 1
ATOM 635 N N . ALA A 1 79 ? 3.222 -5.073 8.906 1.00 93.19 79 ALA A N 1
ATOM 636 C CA . ALA A 1 79 ? 2.918 -3.648 8.813 1.00 93.19 79 ALA A CA 1
ATOM 637 C C . ALA A 1 79 ? 4.202 -2.812 8.625 1.00 93.19 79 ALA A C 1
ATOM 639 O O . ALA A 1 79 ? 5.244 -3.070 9.243 1.00 93.19 79 ALA A O 1
ATOM 640 N N . GLU A 1 80 ? 4.131 -1.810 7.751 1.00 93.00 80 GLU A N 1
ATOM 641 C CA . GLU A 1 80 ? 5.289 -1.016 7.342 1.00 93.00 80 GLU A CA 1
ATOM 642 C C . GLU A 1 80 ? 5.011 0.482 7.423 1.00 93.00 80 GLU A C 1
ATOM 644 O O . GLU A 1 80 ? 3.873 0.930 7.339 1.00 93.00 80 GLU A O 1
ATOM 649 N N . VAL A 1 81 ? 6.064 1.280 7.594 1.00 94.00 81 VAL A N 1
ATOM 650 C CA . VAL A 1 81 ? 5.947 2.737 7.485 1.00 94.00 81 VAL A CA 1
ATOM 651 C C . VAL A 1 81 ? 6.063 3.114 6.008 1.00 94.00 81 VAL A C 1
ATOM 653 O O . VAL A 1 81 ? 7.132 2.952 5.425 1.00 94.00 81 VAL A O 1
ATOM 656 N N . SER A 1 82 ? 4.985 3.631 5.421 1.00 92.75 82 SER A N 1
ATOM 657 C CA . SER A 1 82 ? 4.868 3.986 3.994 1.00 92.75 82 SER A CA 1
ATOM 658 C C . SER A 1 82 ? 4.010 5.254 3.814 1.00 92.75 82 SER A C 1
ATOM 660 O O . SER A 1 82 ? 3.510 5.782 4.814 1.00 92.75 82 SER A O 1
ATOM 662 N N . PRO A 1 83 ? 3.869 5.820 2.596 1.00 91.88 83 PRO A N 1
ATOM 663 C CA . PRO A 1 83 ? 3.026 6.997 2.383 1.00 91.88 83 PRO A CA 1
ATOM 664 C C . PRO A 1 83 ? 1.597 6.802 2.899 1.00 91.88 83 PRO A C 1
ATOM 666 O O . PRO A 1 83 ? 1.023 5.717 2.795 1.00 91.88 83 PRO A O 1
ATOM 669 N N . PHE A 1 84 ? 1.010 7.853 3.468 1.00 88.94 84 PHE A N 1
ATOM 670 C CA . PHE A 1 84 ? -0.391 7.828 3.879 1.00 88.94 84 PHE A CA 1
ATOM 671 C C . PHE A 1 84 ? -1.315 7.434 2.714 1.00 88.94 84 PHE A C 1
ATOM 673 O O . PHE A 1 84 ? -1.145 7.892 1.586 1.00 88.94 84 PHE A O 1
ATOM 680 N N . GLY A 1 85 ? -2.310 6.595 3.008 1.00 83.38 85 GLY A N 1
ATOM 681 C CA . GLY A 1 85 ? -3.327 6.170 2.046 1.00 83.38 85 GLY A CA 1
ATOM 682 C C . GLY A 1 85 ? -2.999 4.888 1.279 1.00 83.38 85 GLY A C 1
ATOM 683 O 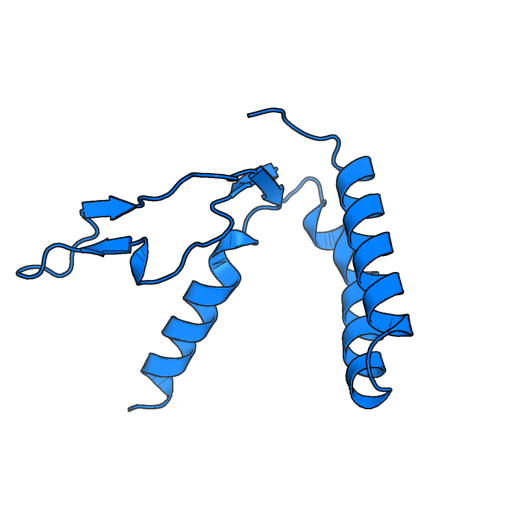O . GLY A 1 85 ? -3.899 4.329 0.660 1.00 83.38 85 GLY A O 1
ATOM 684 N N . THR A 1 86 ? -1.776 4.347 1.362 1.00 85.31 86 THR A N 1
ATOM 685 C CA . THR A 1 86 ? -1.430 3.103 0.645 1.00 85.31 86 THR A CA 1
ATOM 686 C C . THR A 1 86 ? -2.193 1.877 1.157 1.00 85.31 86 THR A C 1
ATOM 688 O O . THR A 1 86 ? -2.473 0.978 0.373 1.00 85.31 86 THR A O 1
ATOM 691 N N . ALA A 1 87 ? -2.584 1.849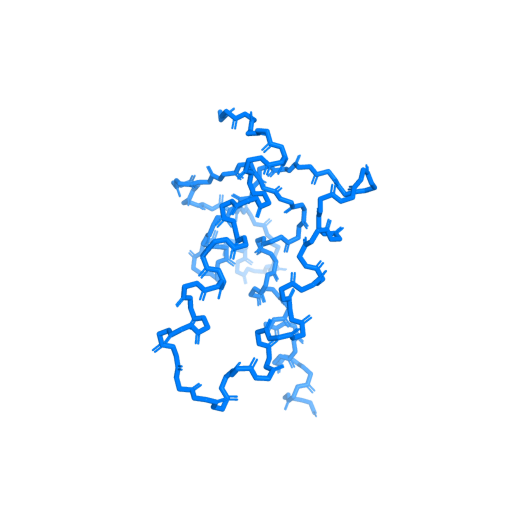 2.438 1.00 84.25 87 ALA A N 1
ATOM 692 C CA . ALA A 1 87 ? -3.423 0.784 3.005 1.00 84.25 87 ALA A CA 1
ATOM 693 C C . ALA A 1 87 ? -4.917 0.889 2.629 1.00 84.25 87 ALA A C 1
ATOM 695 O O . ALA A 1 87 ? -5.683 -0.033 2.890 1.00 84.25 87 ALA A O 1
ATOM 696 N N . LEU A 1 88 ? -5.360 2.007 2.040 1.00 78.44 88 LEU A N 1
ATOM 697 C CA . LEU A 1 88 ? -6.784 2.275 1.796 1.00 78.44 88 LEU A CA 1
ATOM 698 C C . LEU A 1 88 ? -7.283 1.794 0.429 1.00 78.44 88 LEU A C 1
ATOM 700 O O . LEU A 1 88 ? -8.474 1.921 0.148 1.00 78.44 88 LEU A O 1
ATOM 704 N N . GLY A 1 89 ? -6.411 1.223 -0.409 1.00 71.44 89 GLY A N 1
ATOM 705 C CA . GLY A 1 89 ? -6.768 0.803 -1.768 1.00 71.44 89 GLY A CA 1
ATOM 706 C C . GLY A 1 89 ? -7.981 -0.134 -1.822 1.00 71.44 89 GLY A C 1
ATOM 707 O O . GLY A 1 89 ? -8.813 -0.009 -2.715 1.00 71.44 89 GLY A O 1
ATOM 708 N N . TRP A 1 90 ? -8.142 -1.021 -0.835 1.00 65.69 90 TRP A N 1
ATOM 709 C CA . TRP A 1 90 ? -9.313 -1.898 -0.751 1.00 65.69 90 TRP A CA 1
ATOM 710 C C . TRP A 1 90 ? -10.581 -1.198 -0.250 1.00 65.69 90 TRP A C 1
ATOM 712 O O . TRP A 1 90 ? -11.668 -1.434 -0.776 1.00 65.69 90 TRP A O 1
ATOM 722 N N . VAL A 1 91 ? -10.454 -0.293 0.725 1.00 63.03 91 VAL A N 1
ATOM 723 C CA . VAL A 1 91 ? -11.589 0.475 1.269 1.00 63.03 91 VAL A CA 1
ATOM 724 C C . VAL A 1 91 ? -12.289 1.260 0.158 1.00 63.03 91 VAL A C 1
ATOM 726 O O . VAL A 1 91 ? -13.519 1.315 0.113 1.00 63.03 91 VAL A O 1
ATOM 729 N N . GLU A 1 92 ? -11.521 1.805 -0.787 1.00 60.44 92 GLU A N 1
ATOM 730 C CA . GLU A 1 92 ? -12.062 2.483 -1.966 1.00 60.44 92 GLU A CA 1
ATOM 731 C C . GLU A 1 92 ? -12.866 1.534 -2.876 1.00 60.44 92 GLU A C 1
ATOM 733 O O . GLU A 1 92 ? -13.933 1.902 -3.372 1.00 60.44 92 GLU A O 1
ATOM 738 N N . VAL A 1 93 ? -12.401 0.296 -3.070 1.00 61.91 93 VAL A N 1
ATOM 739 C CA . VAL A 1 93 ? -13.088 -0.711 -3.898 1.00 61.91 93 VAL A CA 1
ATOM 740 C C . VAL A 1 93 ? -14.404 -1.159 -3.259 1.00 61.91 93 VAL A C 1
ATOM 742 O O . VAL A 1 93 ? -15.417 -1.258 -3.961 1.00 61.91 93 VAL A O 1
ATOM 745 N N . CYS A 1 94 ? -14.427 -1.364 -1.940 1.00 59.03 94 CYS A N 1
ATOM 746 C CA . CYS A 1 94 ? -15.654 -1.675 -1.203 1.00 59.03 94 CYS A CA 1
ATOM 747 C C . CYS A 1 94 ? -16.663 -0.523 -1.262 1.00 59.03 94 CYS A C 1
ATOM 749 O O . CYS A 1 94 ? -17.842 -0.747 -1.539 1.00 59.03 94 CYS A O 1
ATOM 751 N N . ALA A 1 95 ? -16.206 0.718 -1.069 1.00 56.47 95 ALA A N 1
ATOM 752 C CA . ALA A 1 95 ? -17.066 1.895 -1.169 1.00 56.47 95 ALA A CA 1
ATOM 753 C C . ALA A 1 95 ? -17.659 2.064 -2.579 1.00 56.47 95 ALA A C 1
ATOM 755 O O . ALA A 1 95 ? -18.804 2.478 -2.722 1.00 56.47 95 ALA A O 1
ATOM 756 N N . ARG A 1 96 ? -16.927 1.700 -3.641 1.00 54.38 96 ARG A N 1
ATOM 757 C CA . ARG A 1 96 ? -17.464 1.719 -5.014 1.00 54.38 96 ARG A CA 1
ATOM 758 C C . ARG A 1 96 ? -18.499 0.617 -5.268 1.00 54.38 96 ARG A C 1
ATOM 760 O O . ARG A 1 96 ? -19.450 0.860 -6.006 1.00 54.38 96 ARG A O 1
ATOM 767 N N . HIS A 1 97 ? -18.370 -0.559 -4.650 1.00 53.00 97 HIS A N 1
ATOM 768 C CA . HIS A 1 97 ? -19.346 -1.649 -4.806 1.00 53.00 97 HIS A CA 1
ATOM 769 C C . HIS A 1 97 ? -20.714 -1.327 -4.194 1.00 53.00 97 HIS A C 1
ATOM 771 O O . HIS A 1 97 ? -21.738 -1.694 -4.768 1.00 53.00 97 HIS A O 1
ATOM 777 N N . THR A 1 98 ? -20.766 -0.584 -3.086 1.00 52.78 98 THR A N 1
ATOM 778 C CA . THR A 1 98 ? -22.045 -0.181 -2.470 1.00 52.78 98 THR A CA 1
ATOM 779 C C . THR A 1 98 ? -22.817 0.855 -3.295 1.00 52.78 98 THR A C 1
ATOM 781 O O . THR A 1 98 ? -24.024 1.009 -3.104 1.00 52.78 98 THR A O 1
ATOM 784 N N . HIS A 1 99 ? -22.161 1.521 -4.253 1.00 47.84 99 HIS A N 1
ATOM 785 C CA . HIS A 1 99 ? -22.799 2.435 -5.205 1.00 47.84 99 HIS A CA 1
ATOM 786 C C . HIS A 1 99 ? -23.331 1.757 -6.476 1.00 47.84 99 HIS A C 1
ATOM 788 O O . HIS A 1 99 ? -24.146 2.360 -7.164 1.00 47.84 99 HIS A O 1
ATOM 794 N N . LEU A 1 100 ? -22.910 0.526 -6.787 1.00 43.12 100 LEU A N 1
ATOM 795 C CA . LEU A 1 100 ? -23.371 -0.222 -7.968 1.00 43.12 100 LEU A CA 1
ATOM 796 C C . LEU A 1 100 ? -24.516 -1.204 -7.665 1.00 43.12 100 LEU A C 1
ATOM 798 O O . LEU A 1 100 ? -25.026 -1.843 -8.580 1.00 43.12 100 LEU A O 1
ATOM 802 N N . GLN A 1 101 ? -24.932 -1.317 -6.401 1.00 40.38 101 GLN A N 1
ATOM 803 C CA . GLN A 1 101 ? -26.096 -2.107 -5.977 1.00 40.38 101 GLN A CA 1
ATOM 804 C C . GLN A 1 101 ? -27.289 -1.246 -5.526 1.00 40.38 101 GLN A C 1
ATOM 806 O O . GLN A 1 101 ? -28.111 -1.697 -4.728 1.00 40.38 101 GLN A O 1
ATOM 811 N N . ARG A 1 102 ? -27.389 -0.004 -6.011 1.00 38.88 102 ARG A N 1
ATOM 812 C CA . ARG A 1 102 ? -28.570 0.850 -5.827 1.00 38.88 102 ARG A CA 1
ATOM 813 C C . ARG A 1 102 ? -29.197 1.208 -7.160 1.00 38.88 102 ARG A C 1
ATOM 815 O O . ARG A 1 102 ? -28.424 1.523 -8.088 1.00 38.88 102 ARG A O 1
#

InterPro domains:
  IPR002575 Aminoglycoside phosphotransferase [PF01636] (20-85)
  IPR011009 Protein kinase-like domain superfamily [SSF56112] (15-90)

Radius of gyration: 16.71 Å; chains: 1; bounding box: 44×28×41 Å